Protein AF-A0A836RWU3-F1 (afdb_monomer_lite)

Secondary structure (DSSP, 8-state):
-PPPPEEEESEEES-B--SSS--TT----SSB-S-SSS-SEEE--S-THHHHHHHHTT--EEEES---SSHHHHHHHHTTHHHHTT----EEEEPPPP-

Sequence (99 aa):
PRARRATLELAAVSLAHYPDTPDEDGHRAVLEPLDAEGPRAYTTRIFLQTVKTCSEKRHPVTAGASASTYLCNAAAYIHRYAHSHGAARGFLHPRHQPS

Radius of gyration: 14.86 Å; chains: 1; bounding box: 35×18×44 Å

Structure (mmCIF, N/CA/C/O backbone):
data_AF-A0A836RWU3-F1
#
_entry.id   AF-A0A836RWU3-F1
#
loop_
_atom_site.group_PDB
_atom_site.id
_atom_site.type_symbol
_atom_site.label_atom_id
_atom_site.label_alt_id
_atom_site.label_comp_id
_atom_site.label_asym_id
_atom_site.label_entity_id
_atom_site.label_seq_id
_atom_site.pdbx_PDB_ins_code
_atom_site.Cartn_x
_atom_site.Cartn_y
_atom_site.Cartn_z
_atom_site.occupancy
_atom_site.B_iso_or_equiv
_atom_site.auth_seq_id
_atom_site.auth_comp_id
_atom_site.auth_asym_id
_atom_site.auth_atom_id
_atom_site.pdbx_PDB_model_num
ATOM 1 N N . PRO A 1 1 ? 3.737 -8.943 28.035 1.00 47.12 1 PRO A N 1
ATOM 2 C CA . PRO A 1 1 ? 4.087 -8.682 26.613 1.00 47.12 1 PRO A CA 1
ATOM 3 C C . PRO A 1 1 ? 3.417 -7.391 26.099 1.00 47.12 1 PRO A C 1
ATOM 5 O O . PRO A 1 1 ? 2.193 -7.301 26.129 1.00 47.12 1 PRO A O 1
ATOM 8 N N . ARG A 1 2 ? 4.183 -6.371 25.677 1.00 52.78 2 ARG A N 1
ATOM 9 C CA . ARG A 1 2 ? 3.600 -5.191 25.006 1.00 52.78 2 ARG A CA 1
ATOM 10 C C . ARG A 1 2 ? 3.100 -5.618 23.624 1.00 52.78 2 ARG A C 1
ATOM 12 O O . ARG A 1 2 ? 3.861 -6.199 22.858 1.00 52.78 2 ARG A O 1
ATOM 19 N N . ALA A 1 3 ? 1.832 -5.355 23.316 1.00 56.72 3 ALA A N 1
ATOM 20 C CA . ALA A 1 3 ? 1.303 -5.592 21.978 1.00 56.72 3 ALA A CA 1
ATOM 21 C C . ALA A 1 3 ? 2.067 -4.715 20.972 1.00 56.72 3 ALA A C 1
ATOM 23 O O . ALA A 1 3 ? 2.201 -3.505 21.177 1.00 56.72 3 ALA A O 1
ATOM 24 N N . ARG A 1 4 ? 2.595 -5.325 19.906 1.00 68.88 4 ARG A N 1
ATOM 25 C CA . ARG A 1 4 ? 3.256 -4.593 18.818 1.00 68.88 4 ARG A CA 1
ATOM 26 C C . ARG A 1 4 ? 2.230 -3.684 18.143 1.00 68.88 4 ARG A C 1
ATOM 28 O O . ARG A 1 4 ? 1.115 -4.123 17.868 1.00 68.88 4 ARG A O 1
ATOM 35 N N . ARG A 1 5 ? 2.597 -2.421 17.895 1.00 83.38 5 ARG A N 1
ATOM 36 C CA . ARG A 1 5 ? 1.774 -1.502 17.092 1.00 83.38 5 ARG A CA 1
ATOM 37 C C . ARG A 1 5 ? 1.622 -2.084 15.689 1.00 83.38 5 ARG A C 1
ATOM 39 O O . ARG A 1 5 ? 2.617 -2.514 15.115 1.00 83.38 5 ARG A O 1
ATOM 46 N N . ALA A 1 6 ? 0.417 -2.074 15.140 1.00 89.06 6 ALA A N 1
ATOM 47 C CA . ALA A 1 6 ? 0.149 -2.501 13.772 1.00 89.06 6 ALA A CA 1
ATOM 48 C C . ALA A 1 6 ? -0.545 -1.383 12.990 1.00 89.06 6 ALA A C 1
ATOM 50 O O . ALA A 1 6 ? -1.267 -0.565 13.560 1.00 89.06 6 ALA A O 1
ATOM 51 N N . THR A 1 7 ? -0.332 -1.350 11.684 1.00 91.88 7 THR A N 1
ATOM 52 C CA . THR A 1 7 ? -0.958 -0.406 10.765 1.00 91.88 7 THR A CA 1
ATOM 53 C C . THR A 1 7 ? -1.773 -1.194 9.751 1.00 91.88 7 THR A C 1
ATOM 55 O O . THR A 1 7 ? -1.217 -2.014 9.030 1.00 91.88 7 THR A O 1
ATOM 58 N N . LEU A 1 8 ? -3.085 -0.974 9.706 1.00 93.06 8 LEU A N 1
ATOM 59 C CA . LEU A 1 8 ? -3.925 -1.438 8.608 1.00 93.06 8 LEU A CA 1
ATOM 60 C C . LEU A 1 8 ? -3.713 -0.506 7.416 1.00 93.06 8 LEU A C 1
ATOM 62 O O . LEU A 1 8 ? -4.056 0.674 7.501 1.00 93.06 8 LEU A O 1
ATOM 66 N N . GLU A 1 9 ? -3.193 -1.032 6.316 1.00 94.44 9 GLU A N 1
ATOM 67 C CA . GLU A 1 9 ? -3.033 -0.265 5.084 1.00 94.44 9 GLU A CA 1
ATOM 68 C C . GLU A 1 9 ? -4.366 -0.178 4.342 1.00 94.44 9 GLU A C 1
ATOM 70 O O . GLU A 1 9 ? -5.034 -1.188 4.094 1.00 94.44 9 GLU A O 1
ATOM 75 N N . LEU A 1 10 ? -4.771 1.049 4.021 1.00 94.25 10 LEU A N 1
ATOM 76 C CA . LEU A 1 10 ? -6.054 1.351 3.393 1.00 94.25 10 LEU A CA 1
ATOM 77 C C . LEU A 1 10 ? -6.046 1.081 1.891 1.00 94.25 10 LEU A C 1
ATOM 79 O O . LEU A 1 10 ? -7.112 0.825 1.327 1.00 94.25 10 LEU A O 1
ATOM 83 N N . ALA A 1 11 ? -4.874 1.112 1.257 1.00 94.12 11 ALA A N 1
ATOM 84 C CA . ALA A 1 11 ? -4.717 0.830 -0.159 1.00 94.12 11 ALA A CA 1
ATOM 85 C C . ALA A 1 11 ? -3.372 0.170 -0.497 1.00 94.12 11 ALA A C 1
ATOM 87 O O . ALA A 1 11 ? -2.371 0.339 0.200 1.00 94.12 11 ALA A O 1
ATOM 88 N N . ALA A 1 12 ? -3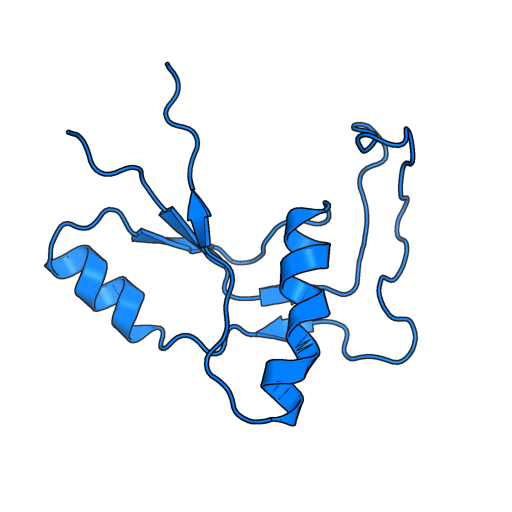.364 -0.549 -1.615 1.00 95.12 12 ALA A N 1
ATOM 89 C CA . ALA A 1 12 ? -2.169 -1.002 -2.317 1.00 95.12 12 ALA A CA 1
ATOM 90 C C . ALA A 1 12 ? -2.199 -0.457 -3.748 1.00 95.12 12 ALA A C 1
ATOM 92 O O . ALA A 1 12 ? -3.277 -0.359 -4.340 1.00 95.12 12 ALA A O 1
ATOM 93 N N . VAL A 1 13 ? -1.043 -0.110 -4.305 1.00 95.81 13 VAL A N 1
ATOM 94 C CA . VAL A 1 13 ? -0.915 0.540 -5.620 1.00 95.81 13 VAL A CA 1
ATOM 95 C C . VAL A 1 13 ? -0.167 -0.346 -6.614 1.00 95.81 13 VAL A C 1
ATOM 97 O O . VAL A 1 13 ? 0.730 -1.087 -6.227 1.00 95.81 13 VAL A O 1
ATOM 100 N N . SER A 1 14 ? -0.502 -0.256 -7.902 1.00 95.88 14 SER A N 1
ATOM 101 C CA . SER A 1 14 ? 0.192 -0.969 -8.988 1.00 95.88 14 SER A CA 1
ATOM 102 C C . SER A 1 14 ? 1.494 -0.255 -9.366 1.00 95.88 14 SER A C 1
ATOM 104 O O . SER A 1 14 ? 1.642 0.246 -10.481 1.00 95.88 14 SER A O 1
ATOM 106 N N . LEU A 1 15 ? 2.409 -0.113 -8.405 1.00 97.12 15 LEU A N 1
ATOM 107 C CA . LEU A 1 15 ? 3.687 0.564 -8.606 1.00 97.12 15 LEU A CA 1
ATOM 108 C C . LEU A 1 15 ? 4.769 -0.017 -7.692 1.00 97.12 15 LEU A C 1
ATOM 110 O O . LEU A 1 15 ? 4.605 -0.064 -6.469 1.00 97.12 15 LEU A O 1
ATOM 114 N N . ALA A 1 16 ? 5.884 -0.397 -8.303 1.00 97.31 16 ALA A N 1
ATOM 115 C CA . ALA A 1 16 ? 7.143 -0.716 -7.657 1.00 97.31 16 ALA A CA 1
ATOM 116 C C . ALA A 1 16 ? 8.132 0.439 -7.871 1.00 97.31 16 ALA A C 1
ATOM 118 O O . ALA A 1 16 ? 8.404 0.871 -8.995 1.00 97.31 16 ALA A O 1
ATOM 119 N N . HIS A 1 17 ? 8.650 0.979 -6.772 1.00 97.19 17 HIS A N 1
ATOM 120 C CA . HIS A 1 17 ? 9.662 2.031 -6.804 1.00 97.19 17 HIS A CA 1
ATOM 121 C C . HIS A 1 17 ? 10.525 1.943 -5.546 1.00 97.19 17 HIS A C 1
ATOM 123 O O . HIS A 1 17 ? 10.069 2.284 -4.452 1.00 97.19 17 HIS A O 1
ATOM 129 N N . TYR A 1 18 ? 11.745 1.439 -5.714 1.00 96.94 18 TYR A N 1
ATOM 130 C CA . TYR A 1 18 ? 12.739 1.234 -4.660 1.00 96.94 18 TYR A CA 1
ATOM 131 C C . TYR A 1 18 ? 14.164 1.237 -5.240 1.00 96.94 18 TYR A C 1
ATOM 133 O O . TYR A 1 18 ? 14.880 0.239 -5.173 1.00 96.94 18 TYR A O 1
ATOM 141 N N . PRO A 1 19 ? 14.609 2.365 -5.821 1.00 97.56 19 PRO A N 1
ATOM 142 C CA . PRO A 1 19 ? 15.919 2.443 -6.464 1.00 97.56 19 PRO A CA 1
ATOM 143 C C . PRO A 1 19 ? 17.077 2.193 -5.492 1.00 97.56 19 PRO A C 1
ATOM 145 O O . PRO A 1 19 ? 18.101 1.653 -5.901 1.00 97.56 19 PRO A O 1
ATOM 148 N N . ASP A 1 20 ? 16.920 2.548 -4.213 1.00 97.19 20 ASP A N 1
ATOM 149 C CA . ASP A 1 20 ? 18.021 2.579 -3.242 1.00 97.19 20 ASP A CA 1
ATOM 150 C C . ASP A 1 20 ? 18.179 1.280 -2.444 1.00 97.19 20 ASP A C 1
ATOM 152 O O . ASP A 1 20 ? 19.291 0.928 -2.047 1.00 97.19 20 ASP A O 1
ATOM 156 N N . THR A 1 21 ? 17.096 0.523 -2.258 1.00 96.19 21 THR A N 1
ATOM 157 C CA . THR A 1 21 ? 17.082 -0.715 -1.464 1.00 96.19 21 THR A CA 1
ATOM 158 C C . THR A 1 21 ? 16.713 -1.886 -2.371 1.00 96.19 21 THR A C 1
ATOM 160 O O . THR A 1 21 ? 15.543 -1.987 -2.732 1.00 96.19 21 THR A O 1
ATOM 163 N N . PRO A 1 22 ? 17.678 -2.728 -2.784 1.00 97.06 22 PRO A N 1
ATOM 164 C CA . PRO A 1 22 ? 17.374 -3.893 -3.596 1.00 97.06 22 PRO A CA 1
ATOM 165 C C . PRO A 1 22 ? 16.626 -4.932 -2.759 1.00 97.06 22 PRO A C 1
ATOM 167 O O . PRO A 1 22 ? 16.797 -4.985 -1.537 1.00 97.06 22 PRO A O 1
ATOM 170 N N . ASP A 1 23 ? 15.834 -5.765 -3.423 1.00 96.31 23 ASP A N 1
ATOM 171 C CA . ASP A 1 23 ? 15.294 -6.965 -2.791 1.00 96.31 23 ASP A CA 1
ATOM 172 C C . ASP A 1 23 ? 16.370 -8.036 -2.554 1.00 96.31 23 ASP A C 1
ATOM 174 O O . ASP A 1 23 ? 17.547 -7.859 -2.876 1.00 96.31 23 ASP A O 1
ATOM 178 N N . GLU A 1 24 ? 15.960 -9.148 -1.942 1.00 97.06 24 GLU A N 1
ATOM 179 C CA . GLU A 1 24 ? 16.845 -10.273 -1.614 1.00 97.06 24 GLU A CA 1
ATOM 180 C C . GLU A 1 24 ? 17.475 -10.920 -2.864 1.00 97.06 24 GLU A C 1
ATOM 182 O O . GLU A 1 24 ? 18.530 -11.542 -2.758 1.00 97.06 24 GLU A O 1
ATOM 187 N N . ASP A 1 25 ? 16.879 -10.727 -4.047 1.00 97.56 25 ASP A N 1
ATOM 188 C CA . ASP A 1 25 ? 17.396 -11.208 -5.334 1.00 97.56 25 ASP A CA 1
ATOM 189 C C . ASP A 1 25 ? 18.286 -10.160 -6.037 1.00 97.56 25 ASP A C 1
ATOM 191 O O . ASP A 1 25 ? 18.809 -10.391 -7.132 1.00 97.56 25 ASP A O 1
ATOM 195 N N . GLY A 1 26 ? 18.492 -8.996 -5.414 1.00 97.69 26 GLY A N 1
ATOM 196 C CA . GLY A 1 26 ? 19.298 -7.901 -5.949 1.00 97.69 26 GLY A CA 1
ATOM 197 C C . GLY A 1 26 ? 18.563 -7.008 -6.952 1.00 97.69 26 GLY A C 1
ATOM 198 O O . GLY A 1 26 ? 19.179 -6.090 -7.507 1.00 97.69 26 GLY A O 1
ATOM 199 N N . HIS A 1 27 ? 17.272 -7.236 -7.196 1.00 97.31 27 HIS A N 1
ATOM 200 C CA . HIS A 1 27 ? 16.487 -6.437 -8.127 1.00 97.31 27 HIS A CA 1
ATOM 201 C C . HIS A 1 27 ? 16.111 -5.079 -7.510 1.00 97.31 27 HIS A C 1
ATOM 203 O O . HIS A 1 27 ? 15.907 -4.928 -6.304 1.00 97.31 27 HIS A O 1
ATOM 209 N N . ARG A 1 28 ? 16.063 -4.053 -8.364 1.00 98.06 28 ARG A N 1
ATOM 210 C CA . ARG A 1 28 ? 15.701 -2.672 -8.031 1.00 98.06 28 ARG A CA 1
ATOM 211 C C . ARG A 1 28 ? 14.669 -2.212 -9.040 1.00 98.06 28 ARG A C 1
ATOM 213 O O . ARG A 1 28 ? 14.909 -2.357 -10.235 1.00 98.06 28 ARG A O 1
ATOM 220 N N . ALA A 1 29 ? 13.592 -1.607 -8.555 1.00 97.69 29 ALA A N 1
ATOM 221 C CA . ALA A 1 29 ? 12.526 -1.115 -9.414 1.00 97.69 29 ALA A CA 1
ATOM 222 C C . ALA A 1 29 ? 12.508 0.413 -9.489 1.00 97.69 29 ALA A C 1
ATOM 224 O O . ALA A 1 29 ? 12.602 1.097 -8.459 1.00 97.69 29 ALA A O 1
ATOM 225 N N . VAL A 1 30 ? 12.306 0.960 -10.692 1.00 98.19 30 VAL A N 1
ATOM 226 C CA . VAL A 1 30 ? 12.145 2.409 -10.905 1.00 98.19 30 VAL A CA 1
ATOM 227 C C . VAL A 1 30 ? 10.863 2.707 -11.675 1.00 98.19 30 VAL A C 1
ATOM 229 O O . VAL A 1 30 ? 10.845 2.708 -12.899 1.00 98.19 30 VAL A O 1
ATOM 232 N N . LEU A 1 31 ? 9.804 3.053 -10.932 1.00 97.38 31 LEU A N 1
ATOM 233 C CA . LEU A 1 31 ? 8.499 3.441 -11.493 1.00 97.38 31 LEU A CA 1
ATOM 234 C C . LEU A 1 31 ? 7.873 2.331 -12.354 1.00 97.38 31 LEU A C 1
ATOM 236 O O . LEU A 1 31 ? 7.242 2.593 -13.377 1.00 97.38 31 LEU A O 1
ATOM 240 N N . GLU A 1 32 ? 8.037 1.085 -11.920 1.00 97.50 32 GLU A N 1
ATOM 241 C CA . GLU A 1 32 ? 7.594 -0.087 -12.664 1.00 97.50 32 GLU A CA 1
ATOM 242 C C . GLU A 1 32 ? 6.155 -0.456 -12.282 1.00 97.50 32 GLU A C 1
ATOM 244 O O . GLU A 1 32 ? 5.837 -0.550 -11.091 1.00 97.50 32 GLU A O 1
ATOM 249 N N . PRO A 1 33 ? 5.246 -0.660 -13.250 1.00 96.25 33 PRO A N 1
ATOM 250 C CA . PRO A 1 33 ? 3.907 -1.140 -12.944 1.00 96.25 33 PRO A CA 1
ATOM 251 C C . PRO A 1 33 ? 3.958 -2.605 -12.492 1.00 96.25 33 PRO A C 1
ATOM 253 O O . PRO A 1 33 ? 4.566 -3.442 -13.152 1.00 96.25 33 PRO A O 1
ATOM 256 N N . LEU A 1 34 ? 3.262 -2.931 -11.400 1.00 94.19 34 LEU A N 1
ATOM 257 C CA . LEU A 1 34 ? 3.098 -4.327 -10.957 1.00 94.19 34 LEU A CA 1
ATOM 258 C C . LEU A 1 34 ? 2.126 -5.106 -11.856 1.00 94.19 34 LEU A C 1
ATOM 260 O O . LEU A 1 34 ? 2.225 -6.319 -12.015 1.00 94.19 34 LEU A O 1
ATOM 264 N N . ASP A 1 35 ? 1.153 -4.390 -12.405 1.00 92.62 35 ASP A N 1
ATOM 265 C CA . ASP A 1 35 ? 0.144 -4.870 -13.334 1.00 92.62 35 ASP A CA 1
ATOM 266 C C . ASP A 1 35 ? -0.200 -3.717 -14.279 1.00 92.62 35 ASP A C 1
ATOM 268 O O . ASP A 1 35 ? -0.740 -2.694 -13.843 1.00 92.62 35 ASP A O 1
ATOM 272 N N . ALA A 1 36 ? 0.176 -3.864 -15.549 1.00 91.38 36 ALA A N 1
ATOM 273 C CA . ALA A 1 36 ? -0.008 -2.838 -16.571 1.00 91.38 36 ALA A CA 1
ATOM 274 C C . ALA A 1 36 ? -1.477 -2.684 -17.001 1.00 91.38 36 ALA A C 1
ATOM 276 O O . ALA A 1 36 ? -1.884 -1.583 -17.366 1.00 91.38 36 ALA A O 1
ATOM 277 N N . GLU A 1 37 ? -2.261 -3.760 -16.905 1.00 91.44 37 GLU A N 1
ATOM 278 C CA . GLU A 1 37 ? -3.654 -3.822 -17.371 1.00 91.44 37 GLU A CA 1
ATOM 279 C C . GLU A 1 37 ? -4.662 -3.658 -16.221 1.00 91.44 37 GLU A C 1
ATOM 281 O O . GLU A 1 37 ? -5.846 -3.391 -16.433 1.00 91.44 37 GLU A O 1
ATOM 286 N N . GLY A 1 38 ? -4.206 -3.828 -14.978 1.00 88.69 38 GLY A N 1
ATOM 287 C CA . GLY A 1 38 ? -5.043 -3.742 -13.789 1.00 88.69 38 GLY A CA 1
ATOM 288 C C . GLY A 1 38 ? -5.328 -2.321 -13.285 1.00 88.69 38 GLY A C 1
ATOM 289 O O . GLY A 1 38 ? -4.689 -1.340 -13.673 1.00 88.69 38 GLY A O 1
ATOM 290 N N . PRO A 1 39 ? -6.268 -2.190 -12.329 1.00 92.56 39 PRO A N 1
ATOM 291 C CA . PRO A 1 39 ? -6.504 -0.955 -11.594 1.00 92.56 39 PRO A CA 1
ATOM 292 C C . PRO A 1 39 ? -5.230 -0.399 -10.955 1.00 92.56 39 PRO A C 1
ATOM 294 O O . PRO A 1 39 ? -4.424 -1.133 -10.384 1.00 92.56 39 PRO A O 1
ATOM 297 N N . ARG A 1 40 ? -5.089 0.929 -10.949 1.00 93.50 40 ARG A N 1
ATOM 298 C CA . ARG A 1 40 ? -3.930 1.606 -10.341 1.00 93.50 40 ARG A CA 1
ATOM 299 C C . ARG A 1 40 ? -3.818 1.392 -8.835 1.00 93.50 40 ARG A C 1
ATOM 301 O O . ARG A 1 40 ? -2.714 1.463 -8.305 1.00 93.50 40 ARG A O 1
ATOM 308 N N . ALA A 1 41 ? -4.929 1.126 -8.157 1.00 93.81 41 ALA A N 1
ATOM 309 C CA . ALA A 1 41 ? -4.946 0.838 -6.735 1.00 93.81 41 ALA A CA 1
ATOM 310 C C . ALA A 1 41 ? -6.122 -0.064 -6.354 1.00 93.81 41 ALA A C 1
ATOM 312 O O . ALA A 1 41 ? -7.176 -0.033 -6.990 1.00 93.81 41 ALA A O 1
ATOM 313 N N . TYR A 1 42 ? -5.946 -0.805 -5.264 1.00 92.81 42 TYR A N 1
ATOM 314 C CA . TYR A 1 42 ? -7.002 -1.542 -4.584 1.00 92.81 42 TYR A CA 1
ATOM 315 C C . TYR A 1 42 ? -7.126 -1.055 -3.150 1.00 92.81 42 TYR A C 1
ATOM 317 O O . TYR A 1 42 ? -6.135 -0.981 -2.426 1.00 92.81 42 TYR A O 1
ATOM 325 N N . THR A 1 43 ? -8.351 -0.761 -2.724 1.00 93.06 43 THR A N 1
ATOM 326 C CA . THR A 1 43 ? -8.646 -0.447 -1.325 1.00 93.06 43 THR A CA 1
ATOM 327 C C . THR A 1 43 ? -8.765 -1.718 -0.491 1.00 93.06 43 THR A C 1
ATOM 329 O O . THR A 1 43 ? -9.148 -2.783 -0.992 1.00 93.06 43 THR A O 1
ATOM 332 N N . THR A 1 44 ? -8.454 -1.604 0.799 1.00 91.88 44 THR A N 1
ATOM 333 C CA . THR A 1 44 ? -8.676 -2.674 1.772 1.00 91.88 44 THR A CA 1
ATOM 334 C C . THR A 1 44 ? -10.152 -3.058 1.836 1.00 91.88 44 THR A C 1
ATOM 336 O O . THR A 1 44 ? -11.043 -2.211 1.776 1.00 91.88 44 THR A O 1
ATOM 339 N N . ARG A 1 45 ? -10.413 -4.356 1.988 1.00 90.62 45 ARG A N 1
ATOM 340 C CA . ARG A 1 45 ? -11.744 -4.928 2.238 1.00 90.62 45 ARG A CA 1
ATOM 341 C C . ARG A 1 45 ? -11.922 -5.325 3.707 1.00 90.62 45 ARG A C 1
ATOM 343 O O . ARG A 1 45 ? -12.902 -5.979 4.052 1.00 90.62 45 ARG A O 1
ATOM 350 N N . ILE A 1 46 ? -10.977 -4.956 4.575 1.00 90.69 46 ILE A N 1
ATOM 351 C CA . ILE A 1 46 ? -11.151 -5.034 6.028 1.00 90.69 46 ILE A CA 1
ATOM 352 C C . ILE A 1 46 ? -12.044 -3.869 6.462 1.00 90.69 46 ILE A C 1
ATOM 354 O O . ILE A 1 46 ? -11.782 -2.717 6.122 1.00 90.69 46 ILE A O 1
ATOM 358 N N . PHE A 1 47 ? -13.089 -4.160 7.241 1.00 89.75 47 PHE A N 1
ATOM 359 C CA . PHE A 1 47 ? -13.990 -3.137 7.771 1.00 89.75 47 PHE A CA 1
ATOM 360 C C . PHE A 1 47 ? -13.221 -2.117 8.611 1.00 89.75 47 PHE A C 1
ATOM 362 O O . PHE A 1 47 ? -12.592 -2.481 9.606 1.00 89.75 47 PHE A O 1
ATOM 369 N N . LEU A 1 48 ? -13.314 -0.835 8.254 1.00 88.69 48 LEU A N 1
ATOM 370 C CA . LEU A 1 48 ? -12.578 0.246 8.921 1.00 88.69 48 LEU A CA 1
ATOM 371 C C . LEU A 1 48 ? -12.977 0.405 10.394 1.00 88.69 48 LEU A C 1
ATOM 373 O O . LEU A 1 48 ? -12.160 0.795 11.228 1.00 88.69 48 LEU A O 1
ATOM 377 N N . GLN A 1 49 ? -14.205 0.011 10.737 1.00 90.25 49 GLN A N 1
ATOM 378 C CA . GLN A 1 49 ? -14.698 -0.094 12.108 1.00 90.25 49 GLN A CA 1
ATOM 379 C C . GLN A 1 49 ? -13.794 -0.982 12.972 1.00 90.25 49 GLN A C 1
ATOM 381 O O . GLN A 1 49 ? -13.645 -0.699 14.155 1.00 90.25 49 GLN A O 1
ATOM 386 N N . THR A 1 50 ? -13.115 -1.975 12.388 1.00 86.81 50 THR A N 1
ATOM 387 C CA . THR A 1 50 ? -12.129 -2.809 13.092 1.00 86.81 50 THR A CA 1
ATOM 388 C C . THR A 1 50 ? -11.028 -1.961 13.724 1.00 86.81 50 THR A C 1
ATOM 390 O O . THR A 1 50 ? -10.676 -2.194 14.874 1.00 86.81 50 THR A O 1
ATOM 393 N N . VAL A 1 51 ? -10.521 -0.934 13.030 1.00 88.44 51 VAL A N 1
ATOM 394 C CA . VAL A 1 51 ? -9.477 -0.044 13.574 1.00 88.44 51 VAL A CA 1
ATOM 395 C C . VAL A 1 51 ? -10.011 0.737 14.772 1.00 88.44 51 VAL A C 1
ATOM 397 O O . VAL A 1 51 ? -9.350 0.812 15.809 1.00 88.44 51 VAL A O 1
ATOM 400 N N . LYS A 1 52 ? -11.237 1.265 14.660 1.00 88.12 52 LYS A N 1
ATOM 401 C CA . LYS A 1 52 ? -11.905 1.983 15.752 1.00 88.12 52 LYS A CA 1
ATOM 402 C C . LYS A 1 52 ? -12.100 1.073 16.970 1.00 88.12 52 LYS A C 1
ATOM 404 O O . LYS A 1 52 ? -11.669 1.426 18.064 1.00 88.12 52 LYS A O 1
ATOM 409 N N . THR A 1 53 ? -12.648 -0.124 16.767 1.00 92.06 53 THR A N 1
ATOM 410 C CA . THR A 1 53 ? -12.855 -1.117 17.830 1.00 92.06 53 THR A CA 1
ATOM 411 C C . THR A 1 53 ? -11.538 -1.575 18.459 1.00 92.06 53 THR A C 1
ATOM 413 O O . THR A 1 53 ? -11.464 -1.742 19.675 1.00 92.06 53 THR A O 1
ATOM 416 N N . CYS A 1 54 ? -10.476 -1.763 17.671 1.00 89.94 54 CYS A N 1
ATOM 417 C CA . CYS A 1 54 ? -9.152 -2.081 18.202 1.00 89.94 54 CYS A CA 1
ATOM 418 C C . CYS A 1 54 ? -8.633 -0.962 19.110 1.00 89.94 54 CYS A C 1
ATOM 420 O O . CYS A 1 54 ? -8.186 -1.252 20.219 1.00 89.94 54 CYS A O 1
ATOM 422 N N . SER A 1 55 ? -8.752 0.295 18.678 1.00 83.88 55 SER A N 1
ATOM 423 C CA . SER A 1 55 ? -8.357 1.460 19.474 1.00 83.88 55 SER A CA 1
ATOM 424 C C . SER A 1 55 ? -9.115 1.529 20.807 1.00 83.88 55 SER A C 1
ATOM 426 O O . SER A 1 55 ? -8.495 1.625 21.868 1.00 83.88 55 SER A O 1
ATOM 428 N N . GLU A 1 56 ? -10.442 1.366 20.780 1.00 88.81 56 GLU A N 1
ATOM 429 C CA . GLU A 1 56 ? -11.303 1.340 21.978 1.00 88.81 56 GLU A CA 1
ATOM 430 C C . GLU A 1 56 ? -10.909 0.221 22.956 1.00 88.81 56 GLU A C 1
ATOM 432 O O . GLU A 1 56 ? -10.881 0.420 24.172 1.00 88.81 56 GLU A O 1
ATOM 437 N N . LYS A 1 57 ? -10.521 -0.946 22.429 1.00 89.62 57 LYS A N 1
ATOM 438 C CA . LYS A 1 57 ? -10.037 -2.096 23.210 1.00 89.62 57 LYS A CA 1
ATOM 439 C C . LYS A 1 57 ? -8.559 -2.002 23.608 1.00 89.62 57 LYS A C 1
ATOM 441 O O . LYS A 1 57 ? -8.006 -2.969 24.126 1.00 89.62 57 LYS A O 1
ATOM 446 N N . ARG A 1 58 ? -7.906 -0.855 23.389 1.00 86.31 58 ARG A N 1
ATOM 447 C CA . ARG A 1 58 ? -6.475 -0.621 23.668 1.00 86.31 58 ARG A CA 1
ATOM 448 C C . ARG A 1 58 ? -5.538 -1.563 22.902 1.00 86.31 58 ARG A C 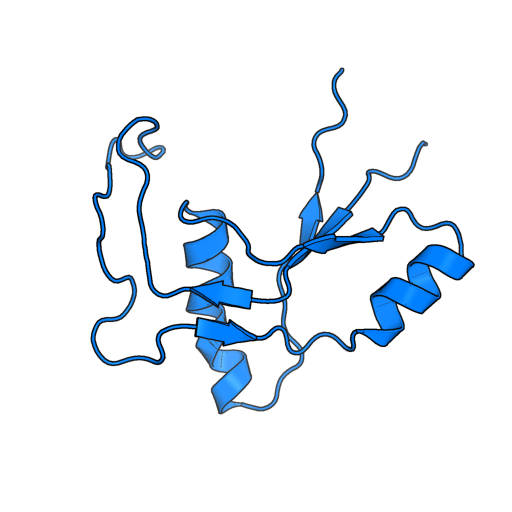1
ATOM 450 O O . ARG A 1 58 ? -4.400 -1.788 23.320 1.00 86.31 58 ARG A O 1
ATOM 457 N N . HIS A 1 59 ? -5.985 -2.083 21.760 1.00 86.88 59 HIS A N 1
ATOM 458 C CA . HIS A 1 59 ? -5.106 -2.725 20.794 1.00 86.88 59 HIS A CA 1
ATOM 459 C C . HIS A 1 59 ? -4.449 -1.646 19.929 1.00 86.88 59 HIS A C 1
ATOM 461 O O . HIS A 1 59 ? -5.144 -0.796 19.371 1.00 86.88 59 HIS A O 1
ATOM 467 N N . PRO A 1 60 ? -3.117 -1.659 19.791 1.00 87.19 60 PRO A N 1
ATOM 468 C CA . PRO A 1 60 ? -2.380 -0.572 19.163 1.00 87.19 60 PRO A CA 1
ATOM 469 C C . PRO A 1 60 ? -2.417 -0.660 17.625 1.00 87.19 60 PRO A C 1
ATOM 471 O O . PRO A 1 60 ? -1.381 -0.808 16.980 1.00 87.19 60 PRO A O 1
ATOM 474 N N . VAL A 1 61 ? -3.613 -0.583 17.039 1.00 89.94 61 VAL A N 1
ATOM 475 C CA . VAL A 1 61 ? -3.843 -0.616 15.588 1.00 89.94 61 VAL A CA 1
ATOM 476 C C . VAL A 1 61 ? -4.148 0.791 15.078 1.00 89.94 61 VAL A C 1
ATOM 478 O O . VAL A 1 61 ? -5.043 1.459 15.589 1.00 89.94 61 VAL A O 1
ATOM 481 N N . THR A 1 62 ? -3.419 1.238 14.060 1.00 90.38 62 THR A N 1
ATOM 482 C CA . THR A 1 62 ? -3.656 2.505 13.346 1.00 90.38 62 THR A CA 1
ATOM 483 C C . THR A 1 62 ? -4.008 2.248 11.883 1.00 90.38 62 THR A C 1
ATOM 485 O O . THR A 1 62 ? -3.778 1.151 11.388 1.00 90.38 62 THR A O 1
ATOM 488 N N . ALA A 1 63 ? -4.540 3.244 11.175 1.00 91.12 63 ALA A N 1
ATOM 489 C CA . ALA A 1 63 ? -4.694 3.184 9.721 1.00 91.12 63 ALA A CA 1
ATOM 490 C C . ALA A 1 63 ? -3.498 3.858 9.025 1.00 91.12 63 ALA A C 1
ATOM 492 O O . ALA A 1 63 ? -3.001 4.877 9.511 1.00 91.12 63 ALA A O 1
ATOM 493 N N . GLY A 1 64 ? -3.045 3.288 7.912 1.00 91.94 64 GLY A N 1
ATOM 494 C CA . GLY A 1 64 ? -2.019 3.831 7.019 1.00 91.94 64 GLY A CA 1
ATOM 495 C C . GLY A 1 64 ? -2.587 4.008 5.615 1.00 91.94 64 GLY A C 1
ATOM 496 O O . GLY A 1 64 ? -3.451 3.245 5.195 1.00 91.94 64 GLY A O 1
ATOM 497 N N . ALA A 1 65 ? -2.166 5.050 4.897 1.00 91.75 65 ALA A N 1
ATOM 498 C CA . ALA A 1 65 ? -2.726 5.338 3.577 1.00 91.75 65 ALA A CA 1
ATOM 499 C C . ALA A 1 65 ? -2.347 4.269 2.538 1.00 91.75 65 ALA A C 1
ATOM 501 O O . ALA A 1 65 ? -3.185 3.892 1.722 1.00 91.75 65 ALA A O 1
ATOM 502 N N . SER A 1 66 ? -1.104 3.777 2.575 1.00 90.94 66 SER A N 1
ATOM 503 C CA . SER A 1 66 ? -0.624 2.744 1.660 1.00 90.94 66 SER A CA 1
ATOM 504 C C . SER A 1 66 ? 0.585 1.990 2.205 1.00 90.94 66 SER A C 1
ATOM 506 O O . SER A 1 66 ? 1.374 2.533 2.980 1.00 90.94 66 SER A O 1
ATOM 508 N N . ALA A 1 67 ? 0.788 0.778 1.687 1.00 89.81 67 ALA A N 1
ATOM 509 C CA . ALA A 1 67 ? 1.927 -0.084 1.992 1.00 89.81 67 ALA A CA 1
ATOM 510 C C . ALA A 1 67 ? 3.269 0.355 1.345 1.00 89.81 67 ALA A C 1
ATOM 512 O O . ALA A 1 67 ? 4.153 -0.486 1.165 1.00 89.81 67 ALA A O 1
ATOM 513 N N . SER A 1 68 ? 3.449 1.645 1.022 1.00 92.88 68 SER A N 1
ATOM 514 C CA . SER A 1 68 ? 4.583 2.183 0.245 1.00 92.88 68 SER A CA 1
ATOM 515 C C . SER A 1 68 ? 4.638 1.613 -1.188 1.00 92.88 68 SER A C 1
ATOM 517 O O . SER A 1 68 ? 3.608 1.239 -1.741 1.00 92.88 68 SER A O 1
ATOM 519 N N . THR A 1 69 ? 5.817 1.575 -1.811 1.00 96.31 69 THR A N 1
ATOM 520 C CA . THR A 1 69 ? 6.066 1.061 -3.174 1.00 96.31 69 THR A CA 1
ATOM 521 C C . THR A 1 69 ? 7.114 -0.055 -3.208 1.00 96.31 69 THR A C 1
ATOM 523 O O . THR A 1 69 ? 7.658 -0.358 -4.265 1.00 96.31 69 THR A O 1
ATOM 526 N N . TYR A 1 70 ? 7.405 -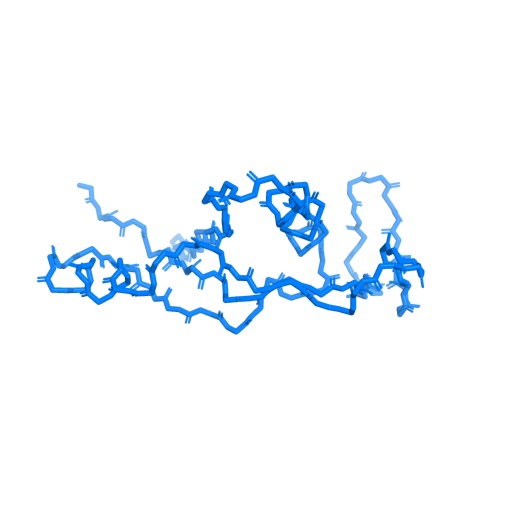0.665 -2.053 1.00 96.19 70 TYR A N 1
ATOM 527 C CA . TYR A 1 70 ? 8.295 -1.827 -1.930 1.00 96.19 70 TYR A CA 1
ATOM 528 C C . TYR A 1 70 ? 7.521 -3.157 -2.004 1.00 96.19 70 TYR A C 1
ATOM 530 O O . TYR A 1 70 ? 6.323 -3.184 -2.295 1.00 96.19 70 TYR A O 1
ATOM 538 N N . LEU A 1 71 ? 8.174 -4.276 -1.686 1.00 95.31 71 LEU A N 1
ATOM 539 C CA . LEU A 1 71 ? 7.605 -5.626 -1.780 1.00 95.31 71 LEU A CA 1
ATOM 540 C C . LEU A 1 71 ? 6.326 -5.845 -0.953 1.00 95.31 71 LEU A C 1
ATOM 542 O O . LEU A 1 71 ? 5.436 -6.576 -1.385 1.00 95.31 71 LEU A O 1
ATOM 546 N N . CYS A 1 72 ? 6.175 -5.193 0.206 1.00 94.50 72 CYS A N 1
ATOM 547 C CA . CYS A 1 72 ? 4.935 -5.282 0.987 1.00 94.50 72 CYS A CA 1
ATOM 548 C C . CYS A 1 72 ? 3.725 -4.745 0.212 1.00 94.50 72 CYS A C 1
ATOM 550 O O . CYS A 1 72 ? 2.637 -5.319 0.285 1.00 94.50 72 CYS A O 1
ATOM 552 N N . ASN A 1 73 ? 3.914 -3.673 -0.563 1.00 95.25 73 ASN A N 1
ATOM 553 C CA . ASN A 1 73 ? 2.880 -3.158 -1.449 1.00 95.25 73 ASN A CA 1
ATOM 554 C C . ASN A 1 73 ? 2.576 -4.136 -2.580 1.00 95.25 73 ASN A C 1
ATOM 556 O O . ASN A 1 73 ? 1.403 -4.376 -2.855 1.00 95.25 73 ASN A O 1
ATOM 560 N N . ALA A 1 74 ? 3.599 -4.763 -3.169 1.00 94.56 74 ALA A N 1
ATOM 561 C CA . ALA A 1 74 ? 3.388 -5.801 -4.172 1.00 94.56 74 ALA A CA 1
ATOM 562 C C . ALA A 1 74 ? 2.551 -6.964 -3.619 1.00 94.56 74 ALA A C 1
ATOM 564 O O . ALA A 1 74 ? 1.545 -7.344 -4.219 1.00 94.56 74 ALA A O 1
ATOM 565 N N . ALA A 1 75 ? 2.878 -7.459 -2.423 1.00 92.62 75 ALA A N 1
ATOM 566 C CA . ALA A 1 75 ? 2.107 -8.505 -1.755 1.00 92.62 75 ALA A CA 1
ATOM 567 C C . ALA A 1 75 ? 0.654 -8.072 -1.472 1.00 92.62 75 ALA A C 1
ATOM 569 O O . ALA A 1 75 ? -0.289 -8.818 -1.752 1.00 92.62 75 ALA A O 1
ATOM 570 N N . ALA A 1 76 ? 0.461 -6.846 -0.973 1.00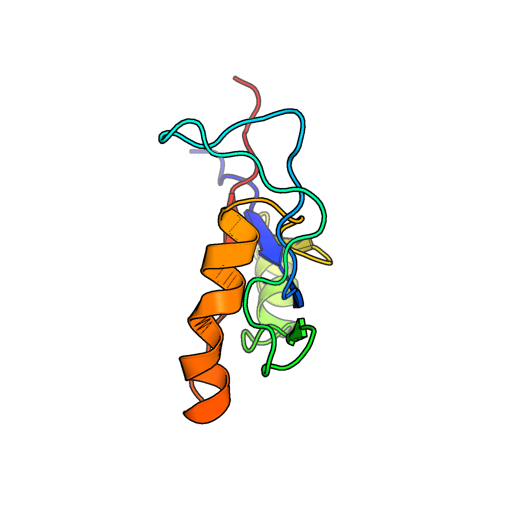 92.69 76 ALA A N 1
ATOM 571 C CA . ALA A 1 76 ? -0.861 -6.275 -0.731 1.00 92.69 76 ALA A CA 1
ATOM 572 C C . ALA A 1 76 ? -1.679 -6.115 -2.029 1.00 92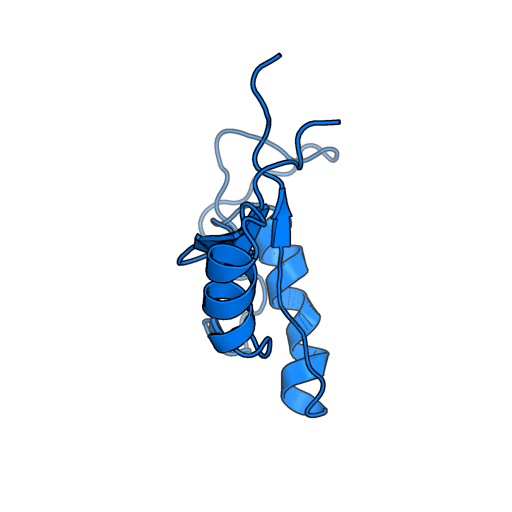.69 76 ALA A C 1
ATOM 574 O O . ALA A 1 76 ? -2.883 -6.376 -2.032 1.00 92.69 76 ALA A O 1
ATOM 575 N N . TYR A 1 77 ? -1.034 -5.738 -3.136 1.00 93.06 77 TYR A N 1
ATOM 576 C CA . TYR A 1 77 ? -1.661 -5.545 -4.443 1.00 93.06 77 TYR A CA 1
ATOM 577 C C . TYR A 1 77 ? -2.045 -6.877 -5.110 1.00 93.06 77 TYR A C 1
ATOM 579 O O . TYR A 1 77 ? -3.153 -7.015 -5.633 1.00 93.06 77 TYR A O 1
ATOM 587 N N . ILE A 1 78 ? -1.191 -7.907 -5.022 1.00 83.69 78 ILE A N 1
ATOM 588 C CA . ILE A 1 78 ? -1.443 -9.257 -5.573 1.00 83.69 78 ILE A CA 1
ATOM 589 C C . ILE A 1 78 ? -2.706 -9.893 -4.968 1.00 83.69 78 ILE A C 1
ATOM 591 O O . ILE A 1 78 ? -3.376 -10.719 -5.594 1.00 83.69 78 ILE A O 1
ATOM 595 N N . HIS A 1 79 ? -3.122 -9.458 -3.777 1.00 76.75 79 HIS A N 1
ATOM 596 C CA . HIS A 1 79 ? -4.399 -9.847 -3.181 1.00 76.75 79 HIS A CA 1
ATOM 597 C C . HIS A 1 79 ? -5.648 -9.314 -3.915 1.00 76.75 79 HIS A C 1
ATOM 599 O O . HIS A 1 79 ? -6.762 -9.577 -3.450 1.00 76.75 79 HIS A O 1
ATOM 605 N N . ARG A 1 80 ? -5.499 -8.689 -5.095 1.00 71.94 80 ARG A N 1
ATOM 606 C CA . ARG A 1 80 ? -6.573 -8.348 -6.049 1.00 71.94 80 ARG A CA 1
ATOM 607 C C . ARG A 1 80 ? -7.594 -9.465 -6.288 1.00 71.94 80 ARG A C 1
ATOM 609 O O . ARG A 1 80 ? -8.764 -9.176 -6.513 1.00 71.94 80 ARG A O 1
ATOM 616 N N . TYR A 1 81 ? -7.194 -10.735 -6.168 1.00 67.19 81 TYR A N 1
ATOM 617 C CA . TYR A 1 81 ? -8.107 -11.884 -6.260 1.00 67.19 81 TYR A CA 1
ATOM 618 C C . TYR A 1 81 ? -9.294 -11.787 -5.284 1.00 67.19 81 TYR A C 1
ATOM 620 O O . TYR A 1 81 ? -10.405 -12.207 -5.595 1.00 67.19 81 TYR A O 1
ATOM 628 N N . ALA A 1 82 ? -9.100 -11.198 -4.101 1.00 69.62 82 ALA A N 1
ATOM 629 C CA . ALA A 1 82 ? -10.200 -10.987 -3.163 1.00 69.62 82 ALA A CA 1
ATOM 630 C C . ALA A 1 82 ? -11.183 -9.904 -3.615 1.00 69.62 82 ALA A C 1
ATOM 632 O O . ALA A 1 82 ? -12.357 -9.972 -3.253 1.00 69.62 82 ALA A O 1
ATOM 633 N N . HIS A 1 83 ? -10.739 -8.936 -4.423 1.00 72.38 83 HIS A N 1
ATOM 634 C CA . HIS A 1 83 ? -11.645 -7.968 -5.037 1.00 72.38 83 HIS A CA 1
ATOM 635 C C . HIS A 1 83 ? -12.571 -8.635 -6.051 1.00 72.38 83 HIS A C 1
ATOM 637 O O . HIS A 1 83 ? -13.771 -8.374 -6.008 1.00 72.38 83 HIS A O 1
ATOM 643 N N . SER A 1 84 ? -12.062 -9.560 -6.869 1.00 79.12 84 SER A N 1
ATOM 644 C CA . SER A 1 84 ? -12.889 -10.298 -7.835 1.00 79.12 84 SER A CA 1
ATOM 645 C C . SER A 1 84 ? -13.815 -11.348 -7.206 1.00 79.12 84 SER A C 1
ATOM 647 O O . SER A 1 84 ? -14.827 -11.686 -7.807 1.00 79.12 84 SER A O 1
ATOM 649 N N . HIS A 1 85 ? -13.522 -11.825 -5.989 1.00 81.62 85 HIS A N 1
ATOM 650 C CA . HIS A 1 85 ? -14.286 -12.896 -5.320 1.00 81.62 85 HIS A CA 1
ATOM 651 C C . HIS A 1 85 ? -15.034 -12.448 -4.060 1.00 81.62 85 HIS A C 1
ATOM 653 O O . HIS A 1 85 ? -15.519 -13.272 -3.288 1.00 81.62 85 HIS A O 1
ATOM 659 N N . GLY A 1 86 ? -15.105 -11.144 -3.797 1.00 80.56 86 GLY A N 1
ATOM 660 C CA . GLY A 1 86 ? -15.874 -10.621 -2.672 1.00 80.56 86 GLY A CA 1
ATOM 661 C C . GLY A 1 86 ? -15.249 -10.828 -1.280 1.00 80.56 86 GLY A C 1
ATOM 662 O O . GLY A 1 86 ? -15.811 -10.354 -0.292 1.00 80.56 86 GLY A O 1
ATOM 663 N N . ALA A 1 87 ? -14.094 -11.486 -1.171 1.00 84.75 87 ALA A N 1
ATOM 664 C CA . ALA A 1 87 ? -13.501 -11.882 0.106 1.00 84.75 87 ALA A CA 1
ATOM 665 C C . ALA A 1 87 ? -12.951 -10.689 0.912 1.00 84.75 87 ALA A C 1
ATOM 667 O O . ALA A 1 87 ? -12.434 -9.718 0.356 1.00 84.75 87 ALA A O 1
ATOM 668 N N . ALA A 1 88 ? -13.016 -10.766 2.243 1.00 84.50 88 ALA A N 1
ATOM 669 C CA . ALA A 1 88 ? -12.345 -9.802 3.111 1.00 84.50 88 ALA A CA 1
ATOM 670 C C . ALA A 1 88 ? -10.822 -10.009 3.037 1.00 84.50 88 ALA A C 1
ATOM 672 O O . ALA A 1 88 ? -10.314 -11.075 3.384 1.00 84.50 88 ALA A O 1
ATOM 673 N N . ARG A 1 89 ? -10.087 -8.991 2.582 1.00 86.81 89 ARG A N 1
ATOM 674 C CA . ARG A 1 89 ? -8.619 -8.944 2.583 1.00 86.81 89 ARG A CA 1
ATOM 675 C C . ARG A 1 89 ? -8.123 -7.526 2.802 1.00 86.81 89 ARG A C 1
ATOM 677 O O . ARG A 1 89 ? -8.767 -6.562 2.405 1.00 86.81 89 ARG A O 1
ATOM 684 N N . GLY A 1 90 ? -6.953 -7.423 3.403 1.00 89.56 90 GLY A N 1
ATOM 685 C CA . GLY A 1 90 ? -6.213 -6.187 3.597 1.00 89.56 90 GLY A CA 1
ATOM 686 C C . GLY A 1 90 ? -4.792 -6.528 4.019 1.00 89.56 90 GLY A C 1
ATOM 687 O O . GLY A 1 90 ? -4.450 -7.706 4.137 1.00 89.56 90 GLY A O 1
ATOM 688 N N . PHE A 1 91 ? -3.978 -5.506 4.250 1.00 92.69 91 PHE A N 1
ATOM 689 C CA . PHE A 1 91 ? -2.593 -5.682 4.660 1.00 92.69 91 PHE A CA 1
ATOM 690 C C . PHE A 1 91 ? -2.359 -5.019 6.018 1.00 92.69 91 PHE A C 1
ATOM 692 O O . PHE A 1 91 ? -2.781 -3.885 6.241 1.00 92.69 91 PHE A O 1
ATOM 699 N N . LEU A 1 92 ? -1.715 -5.739 6.936 1.00 91.44 92 LEU A N 1
ATOM 700 C CA . LEU A 1 92 ? -1.362 -5.252 8.268 1.00 91.44 92 LEU A CA 1
ATOM 701 C C . LEU A 1 92 ? 0.159 -5.172 8.374 1.00 91.44 92 LEU A C 1
ATOM 703 O O . LEU A 1 92 ? 0.830 -6.197 8.468 1.00 91.44 92 LEU A O 1
ATOM 707 N N . HIS A 1 93 ? 0.698 -3.957 8.401 1.00 90.06 93 HIS A N 1
ATOM 708 C CA . HIS A 1 93 ? 2.104 -3.723 8.696 1.00 90.06 93 HIS A CA 1
ATOM 709 C C . HIS 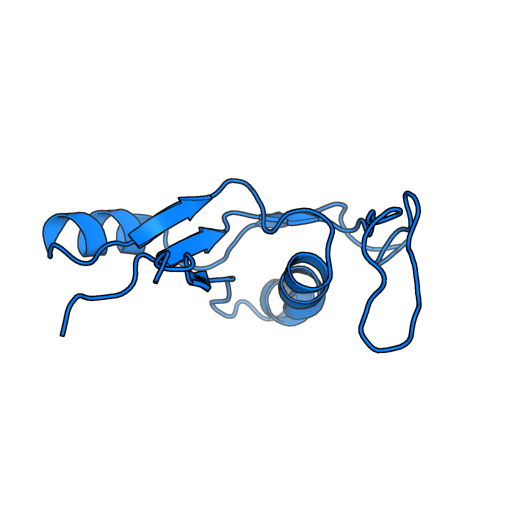A 1 93 ? 2.344 -3.770 10.207 1.00 90.06 93 HIS A C 1
ATOM 711 O O . HIS A 1 93 ? 1.822 -2.918 10.934 1.00 90.06 93 HIS A O 1
ATOM 717 N N . PRO A 1 94 ? 3.166 -4.692 10.728 1.00 86.06 94 PRO A N 1
ATOM 718 C CA . PRO A 1 94 ? 3.676 -4.544 12.080 1.00 86.06 94 PRO A CA 1
ATOM 719 C C . PRO A 1 94 ? 4.640 -3.352 12.099 1.00 86.06 94 PRO A C 1
ATOM 721 O O . PRO A 1 94 ? 5.595 -3.308 11.326 1.00 86.06 94 PRO A O 1
ATOM 724 N N . ARG A 1 95 ? 4.433 -2.378 12.990 1.00 71.25 95 ARG A N 1
ATOM 725 C CA . ARG A 1 95 ? 5.487 -1.393 13.245 1.00 71.25 95 ARG A CA 1
ATOM 726 C C . ARG A 1 95 ? 6.634 -2.098 13.950 1.00 71.25 95 ARG A C 1
ATOM 728 O O . ARG A 1 95 ? 6.424 -2.806 14.939 1.00 71.25 95 ARG A O 1
ATOM 735 N N . HIS A 1 96 ? 7.842 -1.851 13.463 1.00 55.66 96 HIS A N 1
ATOM 736 C CA . HIS A 1 96 ? 9.055 -2.186 14.188 1.00 55.66 96 HIS A CA 1
ATOM 737 C C . HIS A 1 96 ? 8.991 -1.487 15.557 1.00 55.66 96 HIS A C 1
ATOM 739 O O . HIS A 1 96 ? 8.819 -0.268 15.628 1.00 55.66 96 HIS A O 1
ATOM 745 N N . GLN A 1 97 ? 9.050 -2.248 16.652 1.00 44.00 97 GLN A N 1
ATOM 746 C CA . GLN A 1 97 ? 9.482 -1.660 17.916 1.00 44.00 97 GLN A CA 1
ATOM 747 C C . GLN A 1 97 ? 10.978 -1.407 17.737 1.00 44.00 97 GLN A C 1
ATOM 749 O O . GLN A 1 97 ? 11.675 -2.379 17.450 1.00 44.00 97 GLN A O 1
ATOM 754 N N . PRO A 1 98 ? 11.474 -0.166 17.877 1.00 38.00 98 PRO A N 1
ATOM 755 C CA . PRO A 1 98 ? 12.897 0.002 18.107 1.00 38.00 98 PRO A CA 1
ATOM 756 C C . PRO A 1 98 ? 13.243 -0.839 19.340 1.00 38.00 98 PRO A C 1
ATOM 758 O O . PRO A 1 98 ? 12.509 -0.790 20.337 1.00 38.00 98 PRO A O 1
ATOM 761 N N . SER A 1 99 ? 14.265 -1.680 19.197 1.00 34.97 99 SER A N 1
ATOM 762 C CA . SER A 1 99 ? 14.890 -2.432 20.287 1.00 34.97 99 SER A CA 1
ATOM 763 C C . SER A 1 99 ? 15.323 -1.503 21.410 1.00 34.97 99 SER A C 1
ATOM 765 O O . SER A 1 99 ? 15.909 -0.452 21.063 1.00 34.97 99 SER A O 1
#

Foldseek 3Di:
DDAFAKEWAQKFFQFAAAQPDAPPVRDGDHRHGNDPPDDGMDGALPPPVVQVVCVVVVNNYHYDHYPPRHVQSSVQRVVCVCVVVVHGDTGMGGDDDDD

pLDDT: mean 87.33, std 13.19, range [34.97, 98.19]